Protein AF-A0A3D4GWE9-F1 (afdb_monomer)

Structure (mmCIF, N/CA/C/O backbone):
data_AF-A0A3D4GWE9-F1
#
_entry.id   AF-A0A3D4GWE9-F1
#
loop_
_atom_site.group_PDB
_atom_site.id
_atom_site.type_symbol
_atom_site.label_atom_id
_atom_site.label_alt_id
_atom_site.label_comp_id
_atom_site.label_asym_id
_atom_site.label_entity_id
_atom_site.label_seq_id
_atom_site.pdbx_PDB_ins_code
_atom_site.Cartn_x
_atom_site.Cartn_y
_atom_site.Cartn_z
_atom_site.occupancy
_atom_site.B_iso_or_equiv
_atom_site.auth_seq_id
_atom_site.auth_comp_id
_atom_site.auth_asym_id
_atom_site.auth_atom_id
_atom_site.pdbx_PDB_model_num
ATOM 1 N N . MET A 1 1 ? -16.483 5.943 27.786 1.00 67.25 1 MET A N 1
ATOM 2 C CA . MET A 1 1 ? -15.400 5.057 27.289 1.00 67.25 1 MET A CA 1
ATOM 3 C C . MET A 1 1 ? -14.892 5.599 25.962 1.00 67.25 1 MET A C 1
ATOM 5 O O . MET A 1 1 ? -15.712 6.030 25.160 1.00 67.25 1 MET A O 1
ATOM 9 N N . ARG A 1 2 ? -13.574 5.612 25.719 1.00 82.25 2 ARG A N 1
ATOM 10 C CA . ARG A 1 2 ? -13.022 6.019 24.415 1.00 82.25 2 ARG A CA 1
ATOM 11 C C . ARG A 1 2 ? -13.307 4.916 23.392 1.00 82.25 2 ARG A C 1
ATOM 13 O O . ARG A 1 2 ? -12.931 3.773 23.636 1.00 82.25 2 ARG A O 1
ATOM 20 N N . ARG A 1 3 ? -13.962 5.243 22.271 1.00 84.06 3 ARG A N 1
ATOM 21 C CA . ARG A 1 3 ? -14.193 4.289 21.172 1.00 84.06 3 ARG A CA 1
ATOM 22 C C . ARG A 1 3 ? -12.837 3.767 20.687 1.00 84.06 3 ARG A C 1
ATOM 24 O O . ARG A 1 3 ? -11.952 4.562 20.370 1.00 84.06 3 ARG A O 1
ATOM 31 N N . ARG A 1 4 ? -12.652 2.446 20.690 1.00 84.56 4 ARG A N 1
ATOM 32 C CA . ARG A 1 4 ? -11.444 1.809 20.156 1.00 84.56 4 ARG A CA 1
ATOM 33 C C . ARG A 1 4 ? -11.534 1.880 18.632 1.00 84.56 4 ARG A C 1
ATOM 35 O O . ARG A 1 4 ? -12.519 1.415 18.070 1.00 84.56 4 ARG A O 1
ATOM 42 N N . ARG A 1 5 ? -10.555 2.523 18.000 1.00 91.56 5 ARG A N 1
ATOM 43 C CA . ARG A 1 5 ? -10.449 2.650 16.544 1.00 91.56 5 ARG A CA 1
ATOM 44 C C . ARG A 1 5 ? -9.317 1.753 16.076 1.00 91.56 5 ARG A C 1
ATOM 46 O O . ARG A 1 5 ? -8.199 1.894 16.572 1.00 91.56 5 ARG A O 1
ATOM 53 N N . THR A 1 6 ? -9.623 0.817 15.190 1.00 95.44 6 THR A N 1
ATOM 54 C CA . THR A 1 6 ? -8.630 -0.075 14.589 1.00 95.44 6 THR A CA 1
ATOM 55 C C . THR A 1 6 ? -8.193 0.519 13.261 1.00 95.44 6 THR A C 1
ATOM 57 O O . THR A 1 6 ? -9.036 0.802 12.413 1.00 95.44 6 THR A O 1
ATOM 60 N N . ILE A 1 7 ? -6.886 0.705 13.091 1.00 96.19 7 ILE A N 1
ATOM 61 C CA . ILE A 1 7 ? -6.293 1.142 11.827 1.00 96.19 7 ILE A CA 1
ATOM 62 C C . ILE A 1 7 ? -5.746 -0.099 11.125 1.00 96.19 7 ILE A C 1
ATOM 64 O O . ILE A 1 7 ? -4.953 -0.829 11.719 1.00 96.19 7 ILE A O 1
ATOM 68 N N . TYR A 1 8 ? -6.165 -0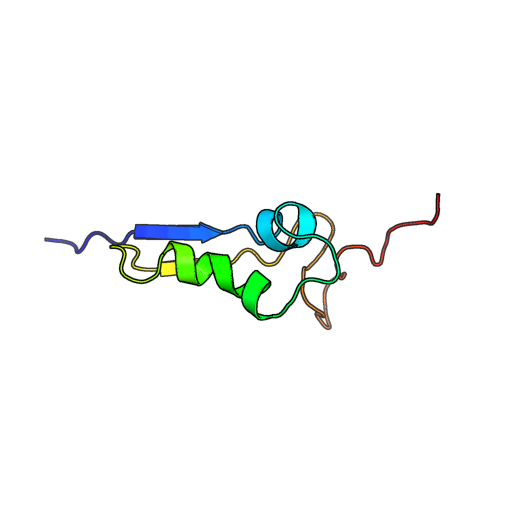.326 9.883 1.00 95.94 8 TYR A N 1
ATOM 69 C CA . TYR A 1 8 ? -5.574 -1.317 8.990 1.00 95.94 8 TYR A CA 1
ATOM 70 C C . TYR A 1 8 ? -4.658 -0.597 8.006 1.00 95.94 8 TYR A C 1
ATOM 72 O O . TYR A 1 8 ? -5.107 0.269 7.256 1.00 95.94 8 TYR A O 1
ATOM 80 N N . PHE A 1 9 ? -3.370 -0.921 8.050 1.00 95.75 9 PHE A N 1
ATOM 81 C CA . PHE A 1 9 ? -2.387 -0.404 7.110 1.00 95.75 9 PHE A CA 1
ATOM 82 C C . PHE A 1 9 ? -2.096 -1.469 6.059 1.00 95.75 9 PHE A C 1
ATOM 84 O O . PHE A 1 9 ? -1.654 -2.563 6.405 1.00 95.75 9 PHE A O 1
ATOM 91 N N . ASN A 1 10 ? -2.327 -1.131 4.794 1.00 95.12 10 ASN A N 1
ATOM 92 C CA . ASN A 1 10 ? -1.937 -1.945 3.652 1.00 95.12 10 ASN A CA 1
ATOM 93 C C . ASN A 1 10 ? -0.834 -1.199 2.893 1.00 95.12 10 ASN A C 1
ATOM 95 O O . ASN A 1 10 ? -0.972 -0.013 2.600 1.00 95.12 10 ASN A O 1
ATOM 99 N N . ASP A 1 11 ? 0.266 -1.882 2.601 1.00 92.62 11 ASP A N 1
ATOM 100 C CA . ASP A 1 11 ? 1.472 -1.295 2.009 1.00 92.62 11 ASP A CA 1
ATOM 101 C C . ASP A 1 11 ? 1.464 -1.276 0.475 1.00 92.62 11 ASP A C 1
ATOM 103 O O . ASP A 1 11 ? 2.495 -0.975 -0.127 1.00 92.62 11 ASP A O 1
ATOM 107 N N . ALA A 1 12 ? 0.325 -1.631 -0.135 1.00 90.75 12 ALA A N 1
ATOM 108 C CA . ALA A 1 12 ? 0.021 -1.685 -1.564 1.00 90.75 12 ALA A CA 1
ATOM 109 C C . ALA A 1 12 ? 0.897 -2.634 -2.407 1.00 90.75 12 ALA A C 1
ATOM 111 O O . ALA A 1 12 ? 0.415 -3.256 -3.351 1.00 90.75 12 ALA A O 1
ATOM 112 N N . ARG A 1 13 ? 2.169 -2.816 -2.055 1.00 91.12 13 ARG A N 1
ATOM 113 C CA . ARG A 1 13 ? 3.166 -3.596 -2.789 1.00 91.12 13 ARG A CA 1
ATOM 114 C C . ARG A 1 13 ? 2.805 -5.068 -2.904 1.00 91.12 13 ARG A C 1
ATOM 116 O O . ARG A 1 13 ? 3.152 -5.675 -3.904 1.00 91.12 13 ARG A O 1
ATOM 123 N N . HIS A 1 14 ? 2.146 -5.654 -1.903 1.00 92.31 14 HIS A N 1
ATOM 124 C CA . HIS A 1 14 ? 1.760 -7.063 -1.983 1.00 92.31 14 HIS A CA 1
ATOM 125 C C . HIS A 1 14 ? 0.779 -7.270 -3.132 1.00 92.31 14 HIS A C 1
ATOM 127 O O . HIS A 1 14 ? 0.979 -8.139 -3.974 1.00 92.31 14 HIS A O 1
ATOM 133 N N . TYR A 1 15 ? -0.201 -6.381 -3.222 1.00 92.38 15 TYR A N 1
ATOM 134 C CA . TYR A 1 15 ? -1.223 -6.387 -4.253 1.00 92.38 15 TYR A CA 1
ATOM 135 C C . TYR A 1 15 ? -0.675 -6.016 -5.631 1.00 92.38 15 TYR A C 1
ATOM 137 O O . TYR A 1 15 ? -0.975 -6.696 -6.606 1.00 92.38 15 TYR A O 1
ATOM 145 N N . TYR A 1 16 ? 0.180 -4.995 -5.705 1.00 90.06 16 TYR A N 1
ATOM 146 C CA . TYR A 1 16 ? 0.754 -4.547 -6.974 1.00 90.06 16 TYR A CA 1
ATOM 147 C C . TYR A 1 16 ? 1.874 -5.444 -7.522 1.00 90.06 16 TYR A C 1
ATOM 149 O O . TYR A 1 16 ? 2.095 -5.421 -8.728 1.00 90.06 16 TYR A O 1
ATOM 157 N N . LEU A 1 17 ? 2.602 -6.192 -6.678 1.00 90.56 17 LEU A N 1
ATOM 158 C CA . LEU A 1 17 ? 3.821 -6.904 -7.100 1.00 90.56 17 LEU A CA 1
ATOM 159 C C . LEU A 1 17 ? 3.787 -8.425 -6.917 1.00 90.56 17 LEU A C 1
ATOM 161 O O . LEU A 1 17 ? 4.589 -9.102 -7.555 1.00 90.56 17 LEU A O 1
ATOM 165 N N . PHE A 1 18 ? 2.959 -8.964 -6.015 1.00 91.81 18 PHE A N 1
ATOM 166 C CA . PHE A 1 18 ? 3.106 -10.362 -5.577 1.00 91.81 18 PHE A CA 1
ATOM 167 C C . PHE A 1 18 ? 1.820 -11.194 -5.601 1.00 91.81 18 PHE A C 1
ATOM 169 O O . PHE A 1 18 ? 1.911 -12.414 -5.686 1.00 91.81 18 PHE A O 1
ATOM 176 N N . VAL A 1 19 ? 0.640 -10.579 -5.481 1.00 94.94 19 VAL A N 1
ATOM 177 C CA . VAL A 1 19 ? -0.640 -11.311 -5.401 1.00 94.94 19 VAL A CA 1
ATOM 178 C C . VAL A 1 19 ? -1.219 -11.614 -6.784 1.00 94.94 19 VAL A C 1
ATOM 180 O O . VAL A 1 19 ? -1.796 -12.682 -6.976 1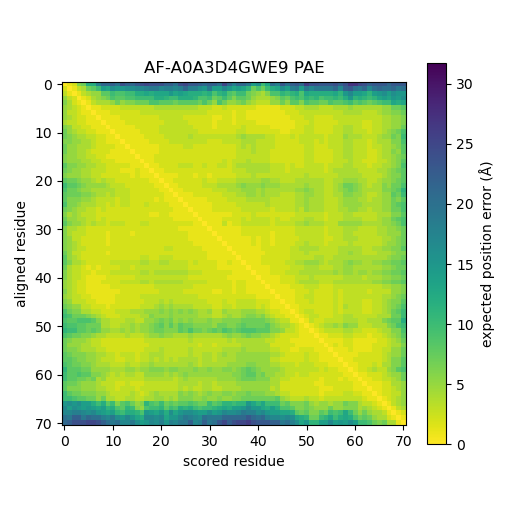.00 94.94 19 VAL A O 1
ATOM 183 N N . PHE A 1 20 ? -1.063 -10.695 -7.737 1.00 94.69 20 PHE A N 1
ATOM 184 C CA . PHE A 1 20 ? -1.640 -10.794 -9.077 1.00 94.69 20 PHE A CA 1
ATOM 185 C C . PHE A 1 20 ? -0.558 -10.736 -10.151 1.00 94.69 20 PHE A C 1
ATOM 187 O O . PHE A 1 20 ? 0.470 -10.081 -9.977 1.00 94.69 20 PHE A O 1
ATOM 194 N N . GLU A 1 21 ? -0.814 -11.397 -11.277 1.00 93.25 21 GLU A N 1
ATOM 195 C CA . GLU A 1 21 ? 0.049 -11.318 -12.453 1.00 93.25 21 GLU A CA 1
ATOM 196 C C . GLU A 1 21 ? -0.207 -10.010 -13.221 1.00 93.25 21 GLU A C 1
ATOM 198 O O . GLU A 1 21 ? -1.364 -9.630 -13.421 1.00 93.25 21 GLU A O 1
ATOM 203 N N . PRO A 1 22 ? 0.840 -9.306 -13.684 1.00 89.62 22 PRO A N 1
ATOM 204 C CA . PRO A 1 22 ? 0.662 -8.112 -14.494 1.00 89.62 22 PRO A CA 1
ATOM 205 C C . PRO A 1 22 ? 0.146 -8.445 -15.913 1.00 89.62 22 PRO A C 1
ATOM 207 O O . PRO A 1 22 ? 0.531 -9.462 -16.493 1.00 89.62 22 PRO A O 1
ATOM 210 N N . PRO A 1 23 ? -0.644 -7.551 -16.542 1.00 91.88 23 PRO A N 1
ATOM 211 C CA . PRO A 1 23 ? -1.167 -6.311 -15.979 1.00 91.88 23 PRO A CA 1
ATOM 212 C C . PRO A 1 23 ? -2.350 -6.584 -15.048 1.00 91.88 23 PRO A C 1
ATOM 214 O O . PRO A 1 23 ? -3.302 -7.263 -15.430 1.00 91.88 23 PRO A O 1
ATOM 217 N N . ILE A 1 24 ? -2.318 -5.982 -13.861 1.00 91.25 24 ILE A N 1
ATOM 218 C CA . ILE A 1 24 ? -3.437 -6.108 -12.934 1.00 91.25 24 ILE A CA 1
ATOM 219 C C . ILE A 1 24 ? -4.646 -5.314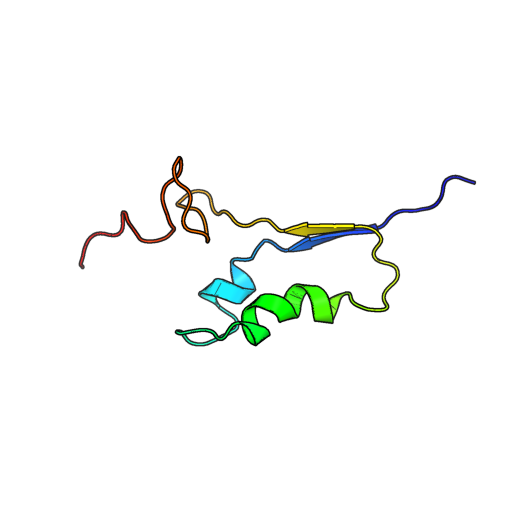 -13.426 1.00 91.25 24 ILE A C 1
ATOM 221 O O . ILE A 1 24 ? -4.530 -4.276 -14.092 1.00 91.25 24 ILE A O 1
ATOM 225 N N . ARG A 1 25 ? -5.826 -5.780 -13.044 1.00 93.44 25 ARG A N 1
ATOM 226 C CA . ARG A 1 25 ? -7.087 -5.090 -13.263 1.00 93.44 25 ARG A CA 1
ATOM 227 C C . ARG A 1 25 ? -7.382 -4.108 -12.137 1.00 93.44 25 ARG A C 1
ATOM 229 O O . ARG A 1 25 ? -6.837 -4.175 -11.038 1.00 93.44 25 ARG A O 1
ATOM 236 N N . MET A 1 26 ? -8.318 -3.205 -12.401 1.00 90.88 26 MET A N 1
ATOM 237 C CA . MET A 1 26 ? -8.759 -2.241 -11.399 1.00 90.88 26 MET A CA 1
ATOM 238 C C . MET A 1 26 ? -9.418 -2.930 -10.194 1.00 90.88 26 MET A C 1
ATOM 240 O O . MET A 1 26 ? -9.194 -2.518 -9.063 1.00 90.88 26 MET A O 1
ATOM 244 N N . GLU A 1 27 ? -10.174 -4.008 -10.417 1.00 94.12 27 GLU A N 1
ATOM 245 C CA . GLU A 1 27 ? -10.829 -4.754 -9.337 1.00 94.12 27 GLU A CA 1
ATOM 246 C C . GLU A 1 27 ? -9.812 -5.454 -8.423 1.00 94.12 27 GLU A C 1
ATOM 248 O O . GLU A 1 27 ? -9.992 -5.506 -7.212 1.00 94.12 27 GLU A O 1
ATOM 253 N N . GLU A 1 28 ? -8.698 -5.923 -8.986 1.00 94.06 28 GLU A N 1
ATOM 254 C CA . GLU A 1 28 ? -7.596 -6.533 -8.234 1.00 94.06 28 GLU A CA 1
ATOM 255 C C . GLU A 1 28 ? -6.893 -5.509 -7.327 1.00 94.06 28 GLU A C 1
ATOM 257 O O . GLU A 1 28 ? -6.512 -5.822 -6.198 1.00 94.06 28 GLU A O 1
ATOM 262 N N . ALA A 1 29 ? -6.804 -4.248 -7.763 1.00 89.38 29 ALA A N 1
ATOM 263 C CA . ALA A 1 29 ? -6.281 -3.155 -6.943 1.00 89.38 29 ALA A CA 1
ATOM 264 C C . ALA A 1 29 ? -7.206 -2.772 -5.767 1.00 89.38 29 ALA A C 1
ATOM 266 O O . ALA A 1 29 ? -6.752 -2.128 -4.820 1.00 89.38 29 ALA A O 1
ATOM 267 N N . TRP A 1 30 ? -8.491 -3.145 -5.806 1.00 91.81 30 TRP A N 1
ATOM 268 C CA . TRP A 1 30 ? -9.467 -2.831 -4.754 1.00 91.81 30 TRP A CA 1
ATOM 269 C C . TRP A 1 30 ? -9.547 -3.881 -3.653 1.00 91.81 30 TRP A C 1
ATOM 271 O O . TRP A 1 30 ? -10.051 -3.573 -2.575 1.00 91.81 30 TRP A O 1
ATOM 281 N N . VAL A 1 31 ? -9.006 -5.080 -3.875 1.00 95.25 31 VAL A N 1
ATOM 282 C CA . VAL A 1 31 ? -9.084 -6.196 -2.921 1.00 95.25 31 VAL A CA 1
ATOM 283 C C . VAL A 1 31 ? -8.668 -5.829 -1.483 1.00 95.25 31 VAL A C 1
ATOM 285 O O . VAL A 1 31 ? -9.362 -6.268 -0.568 1.00 95.25 31 VAL A O 1
ATOM 288 N N . PRO A 1 32 ? -7.659 -4.966 -1.217 1.00 94.50 32 PRO A N 1
ATOM 289 C CA . PRO A 1 32 ? -7.366 -4.498 0.144 1.00 94.50 32 PRO A CA 1
ATOM 290 C C . PRO A 1 32 ? -8.545 -3.860 0.890 1.00 94.50 32 PRO A C 1
ATOM 292 O O . PRO A 1 32 ? -8.588 -3.888 2.119 1.00 94.50 32 PRO A O 1
ATOM 295 N N . ILE A 1 33 ? -9.471 -3.230 0.163 1.00 95.31 33 ILE A N 1
ATOM 296 C CA . ILE A 1 33 ? -10.702 -2.661 0.717 1.00 95.31 33 ILE A CA 1
ATOM 297 C C . ILE A 1 33 ? -11.700 -3.778 1.010 1.00 95.31 33 ILE A C 1
ATOM 299 O O . ILE A 1 33 ? -12.282 -3.795 2.095 1.00 95.31 33 ILE A O 1
ATOM 303 N N . ASP A 1 34 ? -11.869 -4.715 0.077 1.00 95.88 34 ASP A N 1
ATOM 304 C CA . ASP A 1 34 ? -12.793 -5.842 0.227 1.00 95.88 34 ASP A CA 1
ATOM 305 C C . ASP A 1 34 ? -12.414 -6.736 1.417 1.00 95.88 34 ASP A C 1
ATOM 307 O O . ASP A 1 34 ? -13.297 -7.188 2.144 1.00 95.88 34 ASP A O 1
ATOM 311 N N . GLU A 1 35 ? -11.116 -6.916 1.691 1.00 94.12 35 GLU A N 1
ATOM 312 C CA . GLU A 1 35 ? -10.614 -7.646 2.867 1.00 94.12 35 GLU A CA 1
ATOM 313 C C . GLU A 1 35 ? -11.153 -7.108 4.199 1.00 94.12 35 GLU A C 1
ATOM 315 O O . GLU A 1 35 ? -11.377 -7.869 5.143 1.00 94.12 35 GLU A O 1
ATOM 320 N N . ILE A 1 36 ? -11.315 -5.787 4.303 1.00 96.50 36 ILE A N 1
ATOM 321 C CA . ILE A 1 36 ? -11.705 -5.120 5.551 1.00 96.50 36 ILE A CA 1
ATOM 322 C C . ILE A 1 36 ? -13.155 -4.642 5.549 1.00 96.50 36 ILE A C 1
ATOM 324 O O . ILE A 1 36 ? -13.653 -4.200 6.594 1.00 96.50 36 ILE A O 1
ATOM 328 N N . ALA A 1 37 ? -13.843 -4.721 4.413 1.00 96.75 37 ALA A N 1
ATOM 329 C CA . ALA A 1 37 ? -15.236 -4.336 4.288 1.00 96.75 37 ALA A CA 1
ATOM 330 C C . ALA A 1 37 ? -16.108 -5.158 5.254 1.00 96.75 37 ALA A C 1
ATOM 332 O O . ALA A 1 37 ? -15.999 -6.375 5.362 1.00 96.75 37 ALA A O 1
ATOM 333 N N . GLY A 1 38 ? -16.971 -4.477 6.014 1.00 96.25 38 GLY A N 1
ATOM 334 C CA . GLY A 1 38 ? -17.843 -5.123 7.005 1.00 96.25 38 GLY A CA 1
ATOM 335 C C . GLY A 1 38 ? -17.153 -5.564 8.304 1.00 96.25 38 GLY A C 1
ATOM 336 O O . GLY A 1 38 ? -17.814 -6.121 9.180 1.00 96.25 38 GLY A O 1
ATOM 337 N N . THR A 1 39 ? -15.855 -5.297 8.473 1.00 96.00 39 THR A N 1
ATOM 338 C CA . THR A 1 39 ? -15.130 -5.582 9.720 1.00 96.00 39 THR A CA 1
ATOM 339 C C . THR A 1 39 ? -15.220 -4.420 10.723 1.00 96.00 39 THR A C 1
ATOM 341 O O . THR A 1 39 ? -15.800 -3.370 10.456 1.00 96.00 39 THR A O 1
ATOM 344 N N . ALA A 1 40 ? -14.615 -4.588 11.905 1.00 95.12 40 ALA A N 1
ATOM 345 C CA . ALA A 1 40 ? -14.503 -3.534 12.919 1.00 95.12 40 ALA A CA 1
ATOM 346 C C . ALA A 1 40 ? -13.364 -2.521 12.649 1.00 95.12 40 ALA A C 1
ATOM 348 O O . ALA A 1 40 ? -13.046 -1.714 13.529 1.00 95.12 40 ALA A O 1
ATOM 349 N N . VAL A 1 41 ? -12.711 -2.586 11.482 1.00 96.31 41 VAL A N 1
ATOM 350 C CA . VAL A 1 41 ? -11.697 -1.606 11.072 1.00 96.31 41 VAL A CA 1
ATOM 351 C C . VAL A 1 41 ? -12.354 -0.233 10.924 1.00 96.31 41 VAL A C 1
ATOM 353 O O . VAL A 1 41 ? -13.381 -0.079 10.275 1.00 96.31 41 VAL A O 1
ATOM 356 N N . ASP A 1 42 ? -11.756 0.770 11.562 1.00 96.00 42 ASP A N 1
ATOM 357 C CA . ASP A 1 42 ? -12.257 2.149 11.585 1.00 96.00 42 ASP A CA 1
ATOM 358 C C . ASP A 1 42 ? -11.552 3.024 10.543 1.00 96.00 42 ASP A C 1
ATOM 360 O O . ASP A 1 42 ? -12.122 3.990 10.048 1.00 96.00 42 ASP A O 1
ATOM 364 N N . THR A 1 43 ? -10.299 2.708 10.214 1.00 95.88 43 THR A N 1
ATOM 365 C CA . THR A 1 43 ? -9.497 3.489 9.270 1.00 95.88 43 THR A CA 1
ATOM 366 C C . THR A 1 43 ? -8.662 2.566 8.398 1.00 95.88 43 THR A C 1
ATOM 368 O O . THR A 1 43 ? -7.911 1.733 8.908 1.00 95.88 43 THR A O 1
ATOM 371 N N . PHE A 1 44 ? -8.752 2.773 7.088 1.00 95.81 44 PHE A N 1
ATOM 372 C CA . PHE A 1 44 ? -7.842 2.209 6.101 1.00 95.81 44 PHE A CA 1
ATOM 373 C C . PHE A 1 44 ? -6.709 3.199 5.813 1.00 95.81 44 PHE A C 1
ATOM 375 O O . PHE A 1 44 ? -6.969 4.353 5.474 1.00 95.81 44 PHE A O 1
ATOM 382 N N . SER A 1 45 ? -5.462 2.762 5.962 1.00 95.62 45 SER A N 1
ATOM 383 C CA . SER A 1 45 ? -4.269 3.536 5.617 1.00 95.62 45 SER A CA 1
ATOM 384 C C . SER A 1 45 ? -3.558 2.852 4.457 1.00 95.62 45 SER A C 1
ATOM 386 O O . SER A 1 45 ? -3.101 1.718 4.602 1.00 95.62 45 SER A O 1
ATOM 388 N N . TYR A 1 46 ? -3.487 3.530 3.310 1.00 93.31 46 TYR A N 1
ATOM 389 C CA . TYR A 1 46 ? -2.962 2.951 2.077 1.00 93.31 46 TYR A CA 1
ATOM 390 C C . TYR A 1 46 ? -1.575 3.503 1.746 1.00 93.31 46 TYR A C 1
ATOM 392 O O . TYR A 1 46 ? -1.421 4.654 1.331 1.00 93.31 46 TYR A O 1
ATOM 400 N N . GLY A 1 47 ? -0.552 2.680 1.965 1.00 93.44 47 GLY A N 1
ATOM 401 C CA . GLY A 1 47 ? 0.845 2.994 1.696 1.00 93.44 47 GLY A CA 1
ATOM 402 C C . GLY A 1 47 ? 1.186 2.814 0.223 1.00 93.44 47 GLY A C 1
ATOM 403 O O . GLY A 1 47 ? 1.747 1.802 -0.159 1.00 93.44 47 GLY A O 1
ATOM 404 N N . VAL A 1 48 ? 0.885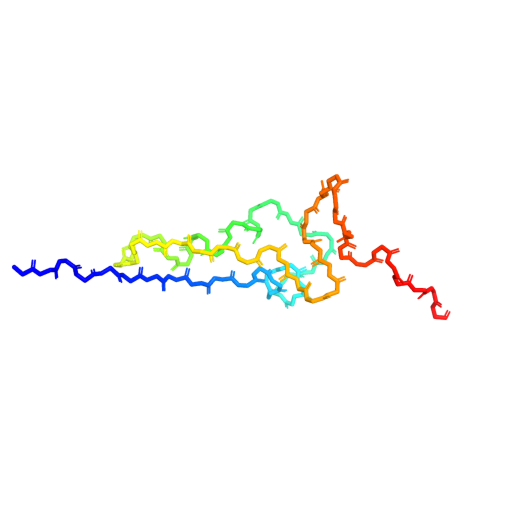 3.806 -0.611 1.00 90.12 48 VAL A N 1
ATOM 405 C CA . VAL A 1 48 ? 1.135 3.771 -2.068 1.00 90.12 48 VAL A CA 1
ATOM 406 C C . VAL A 1 48 ? 2.592 4.076 -2.464 1.00 90.12 48 VAL A C 1
ATOM 408 O O . VAL A 1 48 ? 2.855 4.667 -3.516 1.00 90.12 48 VAL A O 1
ATOM 411 N N . SER A 1 49 ? 3.554 3.713 -1.614 1.00 90.88 49 SER A N 1
ATOM 412 C CA . SER A 1 49 ? 4.978 3.944 -1.851 1.00 90.88 49 SER A CA 1
ATOM 413 C C . SER A 1 49 ? 5.867 2.873 -1.226 1.00 90.88 49 SER A C 1
ATOM 415 O O . SER A 1 49 ? 5.585 2.325 -0.159 1.00 90.88 49 SER A O 1
ATOM 417 N N . ARG A 1 50 ? 6.998 2.626 -1.884 1.00 88.06 50 ARG A N 1
ATOM 418 C CA . ARG A 1 50 ? 8.150 1.891 -1.363 1.00 88.06 50 ARG A CA 1
ATOM 419 C C . ARG A 1 50 ? 9.372 2.810 -1.436 1.00 88.06 50 ARG A C 1
ATOM 421 O O . ARG A 1 50 ? 9.351 3.810 -2.145 1.00 88.06 50 ARG A O 1
ATOM 428 N N . GLY A 1 51 ? 10.427 2.515 -0.675 1.00 85.44 51 GLY A N 1
ATOM 429 C CA . GLY A 1 51 ? 11.635 3.355 -0.611 1.00 85.44 51 GLY A CA 1
ATOM 43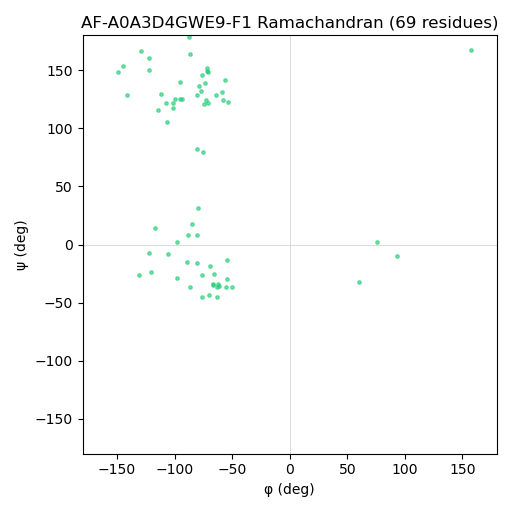0 C C . GLY A 1 51 ? 12.300 3.667 -1.963 1.00 85.44 51 GLY A C 1
ATOM 431 O O . GLY A 1 51 ? 13.127 4.565 -2.025 1.00 85.44 51 GLY A O 1
ATOM 432 N N . ASP A 1 52 ? 11.920 2.960 -3.022 1.00 87.31 52 ASP A N 1
ATOM 433 C CA . ASP A 1 52 ? 12.395 3.075 -4.399 1.00 87.31 52 ASP A CA 1
ATOM 434 C C . ASP A 1 52 ? 11.298 3.489 -5.401 1.00 87.31 52 ASP A C 1
ATOM 436 O O . ASP A 1 52 ? 11.483 3.361 -6.604 1.00 87.31 52 ASP A O 1
ATOM 440 N N . GLY A 1 53 ? 10.140 3.973 -4.945 1.00 92.38 53 GLY A N 1
ATOM 441 C CA . GLY A 1 53 ? 9.165 4.564 -5.860 1.00 92.38 53 GLY A CA 1
ATOM 442 C C . GLY A 1 53 ? 7.723 4.590 -5.376 1.00 92.38 53 GLY A C 1
ATOM 443 O O . GLY A 1 53 ? 7.328 3.964 -4.390 1.00 92.38 53 GLY A O 1
ATOM 444 N N . LEU A 1 54 ? 6.918 5.352 -6.107 1.00 94.25 54 LEU A N 1
ATOM 445 C CA . LEU A 1 54 ? 5.481 5.501 -5.909 1.00 9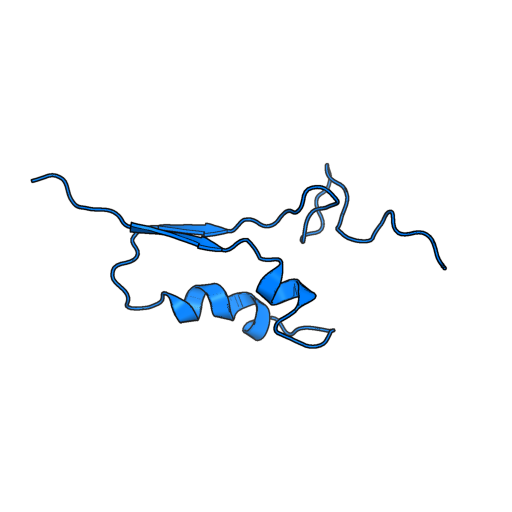4.25 54 LEU A CA 1
ATOM 446 C C . LEU A 1 54 ? 4.721 4.546 -6.831 1.00 94.25 54 LEU A C 1
ATOM 448 O O . LEU A 1 54 ? 5.053 4.417 -8.007 1.00 94.25 54 LEU A O 1
ATOM 452 N N . PHE A 1 55 ? 3.647 3.938 -6.329 1.00 91.25 55 PHE A N 1
ATOM 453 C CA . PHE A 1 55 ? 2.777 3.061 -7.129 1.00 91.25 55 PHE A CA 1
ATOM 454 C C . PHE A 1 55 ? 1.701 3.826 -7.919 1.00 91.25 55 PHE A C 1
ATOM 456 O O . PHE A 1 55 ? 0.699 3.257 -8.339 1.00 91.25 55 PHE A O 1
ATOM 463 N N . TYR A 1 56 ? 1.879 5.133 -8.104 1.00 89.94 56 TYR A N 1
ATOM 464 C CA . TYR A 1 56 ? 0.970 5.994 -8.853 1.00 89.94 56 TYR A CA 1
ATOM 465 C C . TYR A 1 56 ? 1.763 7.080 -9.595 1.00 89.94 56 TYR A C 1
ATOM 467 O O . TYR A 1 56 ? 2.843 7.465 -9.132 1.00 89.94 56 TYR A O 1
ATOM 475 N N . PRO A 1 57 ? 1.237 7.611 -10.716 1.00 91.75 57 PRO A N 1
ATOM 476 C CA . PRO A 1 57 ? 1.932 8.598 -11.539 1.00 91.75 57 PRO A CA 1
ATOM 477 C C . PRO A 1 57 ? 1.923 9.982 -10.872 1.00 91.75 57 PRO A C 1
ATOM 479 O O . PRO A 1 57 ? 1.110 10.858 -11.179 1.00 91.75 57 PRO A O 1
ATOM 482 N N . SER A 1 58 ? 2.816 10.176 -9.904 1.00 93.69 58 SER A N 1
ATOM 483 C CA . SER A 1 58 ? 3.028 11.464 -9.246 1.00 93.69 58 SER A CA 1
ATOM 484 C C . SER A 1 58 ? 3.729 12.455 -10.173 1.00 93.69 58 SER A C 1
ATOM 486 O O . SER A 1 58 ? 4.574 12.086 -10.978 1.00 93.69 58 SER A O 1
ATOM 488 N N . LYS A 1 59 ? 3.437 13.750 -10.005 1.00 94.69 59 LYS A N 1
ATOM 489 C CA . LYS A 1 59 ? 4.172 14.830 -10.690 1.00 94.69 59 LYS A CA 1
ATOM 490 C C . LYS A 1 59 ? 5.498 15.190 -10.010 1.00 94.69 59 LYS A C 1
ATOM 492 O O . LYS A 1 59 ? 6.303 15.889 -10.607 1.00 94.69 59 LYS A O 1
ATOM 497 N N . GLN A 1 60 ? 5.688 14.771 -8.756 1.00 93.50 60 GLN A N 1
ATOM 498 C CA . GLN A 1 60 ? 6.785 15.228 -7.890 1.00 93.50 60 GLN A CA 1
ATOM 499 C C . GLN A 1 60 ? 7.682 14.088 -7.383 1.00 93.50 60 GLN A C 1
ATOM 501 O O . GLN A 1 60 ? 8.676 14.361 -6.717 1.00 93.50 60 GLN A O 1
ATOM 506 N N . GLY A 1 61 ? 7.319 12.827 -7.629 1.00 90.62 61 GLY A N 1
ATOM 507 C CA . GLY A 1 61 ? 8.062 11.657 -7.159 1.00 90.62 61 GLY A CA 1
ATOM 508 C C . GLY A 1 61 ? 8.345 10.676 -8.289 1.00 90.62 61 GLY A C 1
ATOM 509 O O . GLY A 1 61 ? 7.755 10.781 -9.359 1.00 90.62 61 GLY A O 1
ATOM 510 N N . ILE A 1 62 ? 9.248 9.734 -8.027 1.00 93.19 62 ILE A N 1
ATOM 511 C CA . ILE A 1 62 ? 9.654 8.699 -8.981 1.00 93.19 62 ILE A CA 1
ATOM 512 C C . ILE A 1 62 ? 8.598 7.595 -8.973 1.00 93.19 62 ILE A C 1
ATOM 514 O O . ILE A 1 62 ? 8.222 7.113 -7.898 1.00 93.19 62 ILE A O 1
ATOM 518 N N . MET A 1 63 ? 8.093 7.219 -10.148 1.00 93.19 63 MET A N 1
ATOM 519 C CA . MET A 1 63 ? 7.215 6.061 -10.267 1.00 93.19 63 MET A CA 1
ATOM 520 C C . MET A 1 63 ? 8.047 4.790 -10.119 1.00 93.19 63 MET A C 1
ATOM 522 O O . MET A 1 63 ? 9.172 4.700 -10.604 1.00 93.19 63 MET A O 1
ATOM 526 N N . PHE A 1 64 ? 7.502 3.818 -9.396 1.00 91.31 64 PHE A N 1
ATOM 527 C CA . PHE A 1 64 ? 8.166 2.544 -9.173 1.00 91.31 64 PHE A CA 1
ATOM 528 C C . PHE A 1 64 ? 8.572 1.897 -10.503 1.00 91.31 64 PHE A C 1
ATOM 530 O O . PHE A 1 64 ? 7.717 1.635 -11.349 1.00 91.31 64 PHE A O 1
ATOM 537 N N . GLY A 1 65 ? 9.866 1.615 -10.656 1.00 89.06 65 GLY A N 1
ATOM 538 C CA . GLY A 1 65 ? 10.427 0.970 -11.839 1.00 89.06 65 GLY A CA 1
ATOM 539 C C . GLY A 1 65 ? 10.960 1.916 -12.919 1.00 89.06 65 GLY A C 1
ATOM 540 O O . GLY A 1 65 ? 11.650 1.439 -13.816 1.00 89.06 65 GLY A O 1
ATOM 541 N N . ASP A 1 66 ? 10.712 3.228 -12.828 1.00 89.94 66 ASP A N 1
ATOM 542 C CA . ASP A 1 66 ? 11.201 4.209 -13.815 1.00 89.94 66 ASP A CA 1
ATOM 543 C C . ASP A 1 66 ? 12.734 4.338 -13.829 1.00 89.94 66 ASP A C 1
ATOM 545 O O . ASP A 1 66 ? 13.319 4.738 -14.836 1.00 89.94 66 ASP A O 1
ATOM 549 N N . ASP A 1 67 ? 13.395 4.026 -12.715 1.00 85.44 67 ASP A N 1
ATOM 550 C CA . ASP A 1 67 ? 14.848 4.100 -12.546 1.00 85.44 67 ASP A CA 1
ATOM 551 C C . ASP A 1 67 ? 15.559 2.748 -12.739 1.00 85.44 67 ASP A C 1
ATOM 553 O O . ASP A 1 67 ? 16.788 2.672 -12.632 1.00 85.44 67 ASP A O 1
ATOM 557 N N . LEU A 1 68 ? 14.816 1.684 -13.069 1.00 83.31 68 LEU A N 1
ATOM 558 C CA . LEU A 1 68 ? 15.391 0.370 -13.342 1.00 83.31 68 LEU A CA 1
ATOM 559 C C . LEU A 1 68 ? 16.144 0.384 -14.678 1.00 83.31 68 LEU A C 1
ATOM 561 O O . LEU A 1 68 ? 15.585 0.655 -15.740 1.00 83.31 68 LEU A O 1
ATOM 565 N N . GLN A 1 69 ?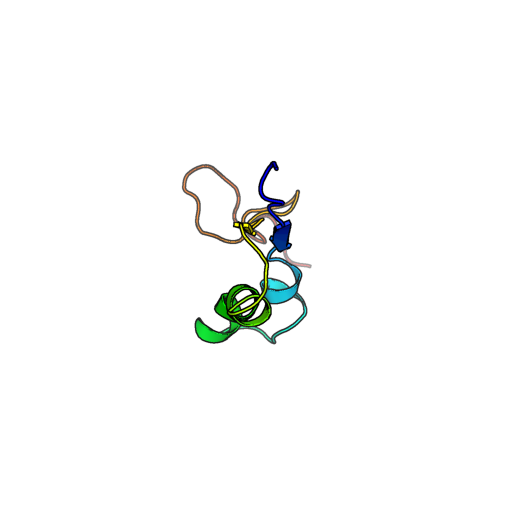 17.434 0.052 -14.628 1.00 74.31 69 GLN A N 1
ATOM 566 C CA . GLN A 1 69 ? 18.242 -0.164 -15.826 1.00 74.31 69 GLN A CA 1
ATOM 567 C C . GLN A 1 69 ? 17.907 -1.528 -16.455 1.00 74.31 69 GLN A C 1
ATOM 569 O O . GLN A 1 69 ? 17.655 -2.488 -15.718 1.00 74.31 69 GLN A O 1
ATOM 574 N N . PRO A 1 70 ? 17.944 -1.650 -17.796 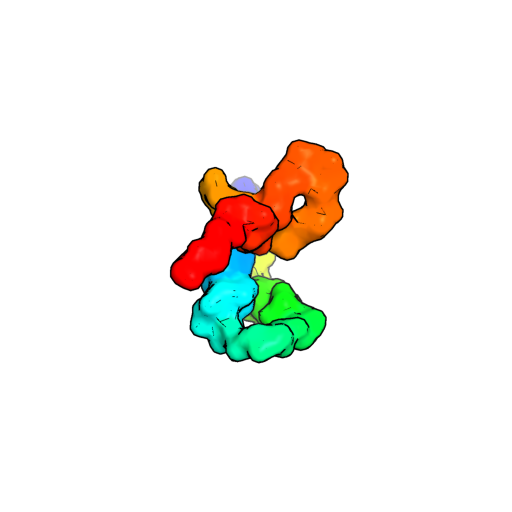1.0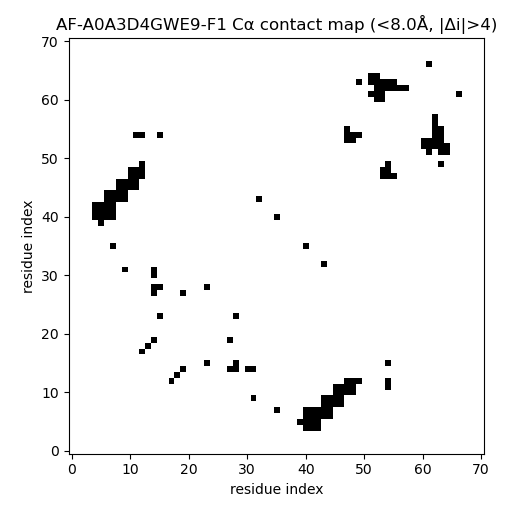0 74.25 70 PRO A N 1
ATOM 575 C CA . PRO A 1 70 ? 17.927 -2.950 -18.458 1.00 74.25 70 PRO A CA 1
ATOM 576 C C . PRO A 1 70 ? 19.080 -3.825 -17.950 1.00 74.25 70 PRO A C 1
ATOM 578 O O . PRO A 1 70 ? 20.180 -3.321 -17.714 1.00 74.25 70 PRO A O 1
ATOM 581 N N . PHE A 1 71 ? 18.807 -5.117 -17.781 1.00 67.50 71 PHE A N 1
ATOM 582 C CA . PHE A 1 71 ? 19.813 -6.131 -17.460 1.00 67.50 71 PHE A CA 1
ATOM 583 C C . PHE A 1 71 ? 20.717 -6.447 -18.656 1.00 67.50 71 PHE A C 1
ATOM 585 O O . PHE A 1 71 ? 20.226 -6.404 -19.809 1.00 67.50 71 PHE A O 1
#

Secondary structure (DSSP, 8-state):
-PPP-EEEEE-SHHIIIIISPSSPPHHHHHHHHHTTTTSSEEEEEE--EETTEESS--SSSPBTTTTPPP-

Solvent-accessible surface area (backbone atoms only — not comparable to full-atom values): 4726 Å² total; per-residue (Å²): 133,84,83,86,72,38,74,46,77,44,58,49,52,57,57,73,68,68,73,50,70,83,83,72,53,74,70,62,74,43,44,77,53,61,76,48,58,94,53,84,62,68,40,83,42,79,35,58,54,53,102,76,22,24,79,51,94,53,96,88,56,58,39,58,66,76,83,63,74,88,131

Mean predicted aligned error: 4.49 Å

Foldseek 3Di:
DDDDAAEDEDQQCCQVPPPDDPPDDPVSSCVVVVVCPPHSHRYYHYNQDDPQAGCDDDPPTHHHPPPDDDD

Nearest PDB structures (foldseek):
  5lba-assembly4_D  TM=3.100E-01  e=7.459E+00  Homo sapiens

pLDDT: mean 91.08, std 6.02, range [67.25, 96.75]

Sequence (71 aa):
MRRRRTIYFNDARHYYLFVFEPPIRMEEAWVPIDEIAGTAVDTFSYGVSRGDGLFYPSKQGIMFGDDLQPF

Radius of gyration: 15.11 Å; Cα contacts (8 Å, |Δi|>4): 80; chains: 1; bounding box: 38×26×46 Å